Protein AF-A0A1J3DWJ7-F1 (afdb_monomer_lite)

Organism: Noccaea caerulescens (NCBI:txid107243)

Secondary structure (DSSP, 8-state):
------EEE---EEE--GGGEEEEES----HHHHHHHHHH-TT-SEEEEEEETTEEEEEEES--EEEEEE-TTEEEEE-

Structure (mmCIF, N/CA/C/O backbone):
data_AF-A0A1J3DWJ7-F1
#
_entry.id   AF-A0A1J3DWJ7-F1
#
loop_
_atom_site.group_PDB
_atom_site.id
_atom_site.type_symbol
_atom_site.label_atom_id
_atom_site.label_alt_id
_atom_site.label_comp_id
_atom_site.label_asym_id
_atom_site.label_entity_id
_atom_site.label_seq_id
_atom_site.pdbx_PDB_ins_code
_atom_site.Cartn_x
_atom_site.Cartn_y
_atom_site.Cartn_z
_atom_site.occupancy
_atom_site.B_iso_or_equiv
_atom_site.auth_seq_id
_atom_site.auth_comp_id
_atom_site.auth_asym_id
_atom_site.auth_atom_id
_atom_site.pdbx_PDB_model_num
ATOM 1 N N . ASN A 1 1 ? -8.204 3.598 24.341 1.00 45.28 1 ASN A N 1
ATOM 2 C CA . ASN A 1 1 ? -7.174 4.091 23.404 1.00 45.28 1 ASN A CA 1
ATOM 3 C C . ASN A 1 1 ? -6.723 2.941 22.519 1.00 45.28 1 ASN A C 1
ATOM 5 O O . ASN A 1 1 ? -6.123 2.015 23.046 1.00 45.28 1 ASN A O 1
ATOM 9 N N . ARG A 1 2 ? -7.071 2.937 21.225 1.00 62.19 2 ARG A N 1
ATOM 10 C CA . ARG A 1 2 ? -6.524 1.971 20.257 1.00 62.19 2 ARG A CA 1
ATOM 11 C C . ARG A 1 2 ? -5.358 2.653 19.549 1.00 62.19 2 ARG A C 1
ATOM 13 O O . ARG A 1 2 ? -5.578 3.606 18.813 1.00 62.19 2 ARG A O 1
ATOM 20 N N . THR A 1 3 ? -4.137 2.210 19.820 1.00 74.94 3 THR A N 1
ATOM 21 C CA . THR A 1 3 ? -2.953 2.678 19.094 1.00 74.94 3 THR A CA 1
ATOM 22 C C . THR A 1 3 ? -2.826 1.836 17.830 1.00 74.94 3 THR A C 1
ATOM 24 O O . THR A 1 3 ? -2.470 0.663 17.921 1.00 74.94 3 THR A O 1
ATOM 27 N N . PHE A 1 4 ? -3.161 2.407 16.675 1.00 79.50 4 PHE A N 1
ATOM 28 C CA . PHE A 1 4 ? -2.946 1.759 15.379 1.00 79.50 4 PHE A CA 1
ATOM 29 C C . PHE A 1 4 ? -1.452 1.741 15.042 1.00 79.50 4 PHE A C 1
ATOM 31 O O . PHE A 1 4 ? -0.718 2.659 15.420 1.00 79.50 4 PHE A O 1
ATOM 38 N N . LYS A 1 5 ? -0.993 0.691 14.359 1.00 88.12 5 LYS A N 1
ATOM 39 C CA . LYS A 1 5 ? 0.407 0.530 13.955 1.00 88.12 5 LYS A CA 1
ATOM 40 C C . LYS A 1 5 ? 0.452 -0.038 12.550 1.00 88.12 5 LYS A C 1
ATOM 42 O O . LYS A 1 5 ? -0.250 -0.993 12.268 1.00 88.12 5 LYS A O 1
ATOM 47 N N . ILE A 1 6 ? 1.334 0.496 11.716 1.00 89.81 6 ILE A N 1
ATOM 48 C CA . ILE A 1 6 ? 1.636 -0.133 10.433 1.00 89.81 6 ILE A CA 1
ATOM 49 C C . ILE A 1 6 ? 2.611 -1.282 10.626 1.00 89.81 6 ILE A C 1
ATOM 51 O O . ILE A 1 6 ? 3.592 -1.161 11.361 1.00 89.81 6 ILE A O 1
ATOM 55 N N . SER A 1 7 ? 2.342 -2.381 9.937 1.00 90.62 7 SER A N 1
ATOM 56 C CA . SER A 1 7 ? 3.261 -3.507 9.807 1.00 90.62 7 SER A CA 1
ATOM 57 C C . SER A 1 7 ? 3.557 -3.740 8.335 1.00 90.62 7 SER A C 1
ATOM 59 O O . SER A 1 7 ? 2.645 -3.706 7.509 1.00 90.62 7 SER A O 1
ATOM 61 N N . THR A 1 8 ? 4.825 -3.972 8.007 1.00 90.31 8 THR A N 1
ATOM 62 C CA . THR A 1 8 ? 5.210 -4.448 6.679 1.00 90.31 8 THR A CA 1
ATOM 63 C C . THR A 1 8 ? 4.795 -5.906 6.535 1.00 90.31 8 THR A C 1
ATOM 65 O O . THR A 1 8 ? 5.035 -6.725 7.426 1.00 90.31 8 THR A O 1
ATOM 68 N N . VAL A 1 9 ? 4.158 -6.238 5.418 1.00 87.00 9 VAL A N 1
ATOM 69 C CA . VAL A 1 9 ? 3.699 -7.597 5.128 1.00 87.00 9 VAL A CA 1
ATOM 70 C C . VAL A 1 9 ? 4.611 -8.207 4.067 1.00 87.00 9 VAL A C 1
ATOM 72 O O . VAL A 1 9 ? 4.880 -7.585 3.047 1.00 87.00 9 VAL A O 1
ATOM 75 N N . GLN A 1 10 ? 5.114 -9.420 4.324 1.00 83.06 10 GLN A N 1
ATOM 76 C CA . GLN A 1 10 ? 5.970 -10.150 3.373 1.00 83.06 10 GLN A CA 1
ATOM 77 C C . GLN A 1 10 ? 5.174 -10.816 2.237 1.00 83.06 10 GLN A C 1
ATOM 79 O O . GLN A 1 10 ? 5.758 -11.234 1.240 1.00 83.06 10 GLN A O 1
ATOM 84 N N . GLU A 1 11 ? 3.853 -10.938 2.388 1.00 78.62 11 GLU A N 1
ATOM 85 C CA . GLU A 1 11 ? 2.964 -11.425 1.336 1.00 78.62 11 GLU A CA 1
ATOM 86 C C . GLU A 1 11 ? 2.909 -10.420 0.180 1.00 78.62 11 GLU A C 1
ATOM 88 O O . GLU A 1 11 ? 2.601 -9.247 0.379 1.00 78.62 11 GLU A O 1
ATOM 93 N N . THR A 1 12 ? 3.187 -10.904 -1.030 1.00 81.75 12 THR A N 1
ATOM 94 C CA . THR A 1 12 ? 3.187 -10.094 -2.264 1.00 81.75 12 THR A CA 1
ATOM 95 C C . THR A 1 12 ? 1.990 -10.406 -3.155 1.00 81.75 12 THR A C 1
ATOM 97 O O . THR A 1 12 ? 1.787 -9.728 -4.156 1.00 81.75 12 THR A O 1
ATOM 100 N N . ASN A 1 13 ? 1.188 -11.420 -2.806 1.00 89.88 13 ASN A N 1
ATOM 101 C CA . ASN A 1 13 ? -0.028 -11.777 -3.526 1.00 89.88 13 ASN A CA 1
ATOM 102 C C . ASN A 1 13 ? -1.231 -11.069 -2.905 1.00 89.88 13 ASN A C 1
ATOM 104 O O . ASN A 1 13 ? -1.791 -11.515 -1.897 1.00 89.88 13 ASN A O 1
ATOM 108 N N . TYR A 1 14 ? -1.653 -9.979 -3.527 1.00 91.19 14 TYR A N 1
ATOM 109 C CA . TYR A 1 14 ? -2.834 -9.239 -3.123 1.00 91.19 14 TYR A CA 1
ATOM 110 C C . TYR A 1 14 ? -3.470 -8.548 -4.325 1.00 91.19 14 TYR A C 1
ATOM 112 O O . TYR A 1 14 ? -2.857 -8.316 -5.364 1.00 91.19 14 TYR A O 1
ATOM 120 N N . TYR A 1 15 ? -4.742 -8.214 -4.187 1.00 92.19 15 TYR A N 1
ATOM 121 C CA . TYR A 1 15 ? -5.486 -7.496 -5.206 1.00 92.19 15 TYR A CA 1
ATOM 122 C C . TYR A 1 15 ? -6.344 -6.415 -4.559 1.00 92.19 15 TYR A C 1
ATOM 124 O O . TYR A 1 15 ? -6.988 -6.634 -3.529 1.00 92.19 15 TYR A O 1
ATOM 132 N N . PHE A 1 16 ? -6.388 -5.250 -5.194 1.00 92.88 16 PHE A N 1
ATOM 133 C CA . PHE A 1 16 ? -7.306 -4.170 -4.865 1.00 92.88 16 PHE A CA 1
ATOM 134 C C . PHE A 1 16 ? -7.804 -3.535 -6.168 1.00 92.88 16 PHE A C 1
ATOM 136 O O . PHE A 1 16 ? -7.157 -3.615 -7.209 1.00 92.88 16 PHE A O 1
ATOM 143 N N . SER A 1 17 ? -8.991 -2.939 -6.116 1.00 93.38 17 SER A N 1
ATOM 144 C CA . SER A 1 17 ? -9.578 -2.226 -7.257 1.00 93.38 17 SER A CA 1
ATOM 145 C C . SER A 1 17 ? -9.269 -0.733 -7.175 1.00 93.38 17 SER A C 1
ATOM 147 O O . SER A 1 17 ? -9.025 -0.227 -6.082 1.00 93.38 17 SER A O 1
ATOM 149 N N . GLU A 1 18 ? -9.394 0.013 -8.273 1.00 92.00 18 GLU A N 1
ATOM 150 C CA . GLU A 1 18 ? -9.294 1.484 -8.234 1.00 92.00 18 GLU A CA 1
ATOM 151 C C . GLU A 1 18 ? -10.297 2.109 -7.252 1.00 92.00 18 GLU A C 1
ATOM 153 O O . GLU A 1 18 ? -9.979 3.056 -6.540 1.00 92.00 18 GLU A O 1
ATOM 158 N N . HIS A 1 19 ? -11.490 1.520 -7.113 1.00 94.81 19 HIS A N 1
ATOM 159 C CA . HIS A 1 19 ? -12.484 1.966 -6.134 1.00 94.81 19 HIS A CA 1
ATOM 160 C C . HIS A 1 19 ? -12.030 1.807 -4.679 1.00 94.81 19 HIS A C 1
ATOM 162 O O . HIS A 1 19 ? -12.635 2.418 -3.793 1.00 94.81 19 HIS A O 1
ATOM 168 N N . SER A 1 20 ? -11.023 0.971 -4.417 1.00 95.75 20 SER A N 1
ATOM 169 C CA . SER A 1 20 ? -10.413 0.776 -3.101 1.00 95.75 20 SER A CA 1
ATOM 170 C C . SER A 1 20 ? -9.401 1.867 -2.752 1.00 95.75 20 SER A C 1
ATOM 172 O O . SER A 1 20 ? -9.076 2.011 -1.574 1.00 95.75 20 SER A O 1
ATOM 174 N N . VAL A 1 21 ? -8.930 2.639 -3.734 1.00 96.69 21 VAL A N 1
ATOM 175 C CA . VAL A 1 21 ? -7.973 3.727 -3.527 1.00 96.69 21 VAL A CA 1
ATOM 176 C C . VAL A 1 21 ? -8.691 4.912 -2.876 1.00 96.69 21 VAL A C 1
ATOM 178 O O . VAL A 1 21 ? -9.746 5.357 -3.330 1.00 96.69 21 VAL A O 1
ATOM 181 N N . ILE A 1 22 ? -8.148 5.372 -1.753 1.00 96.75 22 ILE A N 1
ATOM 182 C CA . ILE A 1 22 ? -8.534 6.613 -1.078 1.00 96.75 22 ILE A CA 1
ATOM 183 C C . ILE A 1 22 ? -7.737 7.765 -1.687 1.00 96.75 22 ILE A C 1
ATOM 185 O O . ILE A 1 22 ? -8.333 8.757 -2.086 1.00 96.75 22 ILE A O 1
ATOM 189 N N . GLU A 1 23 ? -6.414 7.599 -1.772 1.00 95.25 23 GLU A N 1
ATOM 190 C CA . GLU A 1 23 ? -5.479 8.585 -2.315 1.00 95.25 23 GLU A CA 1
ATOM 191 C C . GLU A 1 23 ? -4.316 7.910 -3.050 1.00 95.25 23 GLU A C 1
ATOM 193 O O . GLU A 1 23 ? -3.928 6.784 -2.719 1.00 95.25 23 GLU A O 1
ATOM 198 N N . ASN A 1 24 ? -3.760 8.620 -4.035 1.00 93.56 24 ASN A N 1
ATOM 199 C CA . ASN A 1 24 ? -2.613 8.197 -4.839 1.00 93.56 24 ASN A CA 1
ATOM 200 C C . ASN A 1 24 ? -1.586 9.335 -4.930 1.00 93.56 24 ASN A C 1
ATOM 202 O O . ASN A 1 24 ? -1.839 10.348 -5.580 1.00 93.56 24 ASN A O 1
ATOM 206 N N . TYR A 1 25 ? -0.426 9.141 -4.307 1.00 92.00 25 TYR A N 1
ATOM 207 C CA . TYR A 1 25 ? 0.679 10.096 -4.308 1.00 92.00 25 TYR A CA 1
ATOM 208 C C . TYR A 1 25 ? 1.805 9.614 -5.219 1.00 92.00 25 TYR A C 1
ATOM 210 O O . TYR A 1 25 ? 2.207 8.455 -5.140 1.00 92.00 25 TYR A O 1
ATOM 218 N N . SER A 1 26 ? 2.363 10.514 -6.027 1.00 87.81 26 SER A N 1
ATOM 219 C CA . SER A 1 26 ? 3.473 10.230 -6.953 1.00 87.81 26 SER A CA 1
ATOM 220 C C . SER A 1 26 ? 4.806 10.872 -6.543 1.00 87.81 26 SER A C 1
ATOM 222 O O . SER A 1 26 ? 5.803 10.776 -7.251 1.00 87.81 26 SER A O 1
ATOM 224 N N . ASP A 1 27 ? 4.822 11.604 -5.432 1.00 82.50 27 ASP A N 1
ATOM 225 C CA . ASP A 1 27 ? 5.931 12.440 -4.967 1.00 82.50 27 ASP A CA 1
ATOM 226 C C . ASP A 1 27 ? 6.297 12.148 -3.501 1.00 82.50 27 ASP A C 1
ATOM 228 O O . ASP A 1 27 ? 6.732 13.019 -2.749 1.00 82.50 27 ASP A O 1
ATOM 232 N N . ILE A 1 28 ? 6.163 10.884 -3.081 1.00 81.69 28 ILE A N 1
ATOM 233 C CA . ILE A 1 28 ? 6.613 10.441 -1.757 1.00 81.69 28 ILE A CA 1
ATOM 234 C C . ILE A 1 28 ? 8.088 10.043 -1.793 1.00 81.69 28 ILE A C 1
ATOM 236 O O . ILE A 1 28 ? 8.473 9.007 -2.333 1.00 81.69 28 ILE A O 1
ATOM 240 N N . GLY A 1 29 ? 8.916 10.847 -1.125 1.00 70.50 29 GLY A N 1
ATOM 241 C CA . GLY A 1 29 ? 10.355 10.601 -1.003 1.00 70.50 29 GLY A CA 1
ATOM 242 C C . GLY A 1 29 ? 10.751 9.514 0.004 1.00 70.50 29 GLY A C 1
ATOM 243 O O . GLY A 1 29 ? 11.922 9.153 0.068 1.00 70.50 29 GLY A O 1
ATOM 244 N N . ASN A 1 30 ? 9.821 8.994 0.815 1.00 80.81 30 ASN A N 1
ATOM 245 C CA . ASN A 1 30 ? 10.134 7.999 1.843 1.00 80.81 30 ASN A CA 1
ATOM 246 C C . ASN A 1 30 ? 9.075 6.892 1.919 1.00 80.81 30 ASN A C 1
ATOM 248 O O . ASN A 1 30 ? 7.918 7.145 2.251 1.00 80.81 30 ASN A O 1
ATOM 252 N N . VAL A 1 31 ? 9.527 5.653 1.714 1.00 83.62 31 VAL A N 1
ATOM 253 C CA . VAL A 1 31 ? 8.775 4.395 1.863 1.00 83.62 31 VAL A CA 1
ATOM 254 C C . VAL A 1 31 ? 7.878 4.387 3.114 1.00 83.62 31 VAL A C 1
ATOM 256 O O . VAL A 1 31 ? 6.709 4.011 3.051 1.00 83.62 31 VAL A O 1
ATOM 259 N N . ARG A 1 32 ? 8.399 4.844 4.262 1.00 85.50 32 ARG A N 1
ATOM 260 C CA . ARG A 1 32 ? 7.686 4.831 5.550 1.00 85.50 32 ARG A CA 1
ATOM 261 C C . ARG A 1 32 ? 6.524 5.825 5.605 1.00 85.50 32 ARG A C 1
ATOM 263 O O . ARG A 1 32 ? 5.526 5.547 6.269 1.00 85.50 32 ARG A O 1
ATOM 270 N N . SER A 1 33 ? 6.629 6.955 4.907 1.00 90.81 33 SER A N 1
ATOM 271 C CA . SER A 1 33 ? 5.592 7.991 4.918 1.00 90.81 33 SER A CA 1
ATOM 272 C C . SER A 1 33 ? 4.266 7.473 4.363 1.00 90.81 33 SER A C 1
ATOM 274 O O . SER A 1 33 ? 3.217 7.864 4.865 1.00 90.81 33 SER A O 1
ATOM 276 N N . CYS A 1 34 ? 4.302 6.531 3.415 1.00 92.88 34 CYS A N 1
ATOM 277 C CA . CYS A 1 34 ? 3.100 5.917 2.849 1.00 92.88 34 CYS A CA 1
ATOM 278 C C . CYS A 1 34 ? 2.244 5.214 3.924 1.00 92.88 34 CYS A C 1
ATOM 280 O O . CYS A 1 34 ? 1.038 5.443 4.031 1.00 92.88 34 CYS A O 1
ATOM 282 N N . GLY A 1 35 ? 2.885 4.445 4.812 1.00 93.19 35 GLY A N 1
ATOM 283 C CA . GLY A 1 35 ? 2.197 3.825 5.943 1.00 93.19 35 GLY A CA 1
ATOM 284 C C . GLY A 1 35 ? 1.721 4.835 6.996 1.00 93.19 35 GLY A C 1
ATOM 285 O O . GLY A 1 35 ? 0.635 4.692 7.557 1.00 93.19 35 GLY A O 1
ATOM 286 N N . GLU A 1 36 ? 2.492 5.888 7.271 1.00 92.94 36 GLU A N 1
ATOM 287 C CA . GLU A 1 36 ? 2.095 6.923 8.241 1.00 92.94 36 GLU A CA 1
ATOM 288 C C . GLU A 1 36 ? 0.877 7.736 7.770 1.00 92.94 36 GLU A C 1
ATOM 290 O O . GLU A 1 36 ? 0.013 8.095 8.579 1.00 92.94 36 GLU A O 1
ATOM 295 N N . MET A 1 37 ? 0.744 7.949 6.458 1.00 93.00 37 MET A N 1
ATOM 296 C CA . MET A 1 37 ? -0.464 8.522 5.859 1.00 93.00 37 MET A CA 1
ATOM 297 C C . MET A 1 37 ? -1.680 7.616 6.084 1.00 93.00 37 MET A C 1
ATOM 299 O O . MET A 1 37 ? -2.723 8.094 6.529 1.00 93.00 37 MET A O 1
ATOM 303 N N . CYS A 1 38 ? -1.530 6.300 5.906 1.00 95.06 38 CYS A N 1
ATOM 304 C CA . CYS A 1 38 ? -2.591 5.343 6.230 1.00 95.06 38 CYS A CA 1
ATOM 305 C C . CYS A 1 38 ? -2.992 5.373 7.716 1.00 95.06 38 CYS A C 1
ATOM 307 O O . CYS A 1 38 ? -4.172 5.285 8.063 1.00 95.06 38 CYS A O 1
ATOM 309 N N . LEU A 1 39 ? -2.035 5.534 8.636 1.00 93.62 39 LEU A N 1
ATOM 310 C CA . LEU A 1 39 ? -2.356 5.668 10.063 1.00 93.62 39 LEU A CA 1
ATOM 311 C C . LEU A 1 39 ? -3.224 6.890 10.351 1.00 93.62 39 LEU A C 1
ATOM 313 O O . LEU A 1 39 ? -4.133 6.793 11.180 1.00 93.62 39 LEU A O 1
ATOM 317 N N . SER A 1 40 ? -2.965 7.988 9.646 1.00 92.50 40 SER A N 1
ATOM 318 C CA . SER A 1 40 ? -3.664 9.263 9.806 1.00 92.50 40 SER A CA 1
ATOM 319 C C . SER A 1 40 ? -5.075 9.258 9.204 1.00 92.50 40 SER A C 1
ATOM 321 O O . SER A 1 40 ? -5.926 10.024 9.653 1.00 92.50 40 SER A O 1
ATOM 323 N N . ASP A 1 41 ? -5.358 8.367 8.248 1.00 93.69 41 ASP A N 1
ATOM 324 C CA . ASP A 1 41 ? -6.687 8.207 7.649 1.00 93.69 41 ASP A CA 1
ATOM 325 C C . ASP A 1 41 ? -7.514 7.107 8.352 1.00 93.69 41 ASP A C 1
ATOM 327 O O . ASP A 1 41 ? -7.109 5.949 8.484 1.00 93.69 41 ASP A O 1
ATOM 331 N N . CYS A 1 42 ? -8.716 7.456 8.820 1.00 93.56 42 CYS A N 1
ATOM 332 C CA . CYS A 1 42 ? -9.611 6.535 9.533 1.00 93.56 42 CYS A CA 1
ATOM 333 C C . CYS A 1 42 ? -10.204 5.415 8.662 1.00 93.56 42 CYS A C 1
ATOM 335 O O . CYS 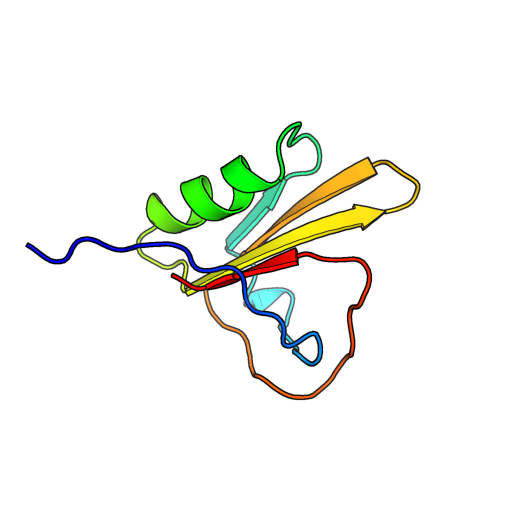A 1 42 ? -10.623 4.393 9.203 1.00 93.56 42 CYS A O 1
ATOM 337 N N . LYS A 1 43 ? -10.292 5.611 7.345 1.00 95.56 43 LYS A N 1
ATOM 338 C CA . LYS A 1 43 ? -10.823 4.641 6.379 1.00 95.56 43 LYS A CA 1
ATOM 339 C C . LYS A 1 43 ? -9.733 3.732 5.827 1.00 95.56 43 LYS A C 1
ATOM 341 O O . LYS A 1 43 ? -10.067 2.709 5.235 1.00 95.56 43 LYS A O 1
ATOM 346 N N . CYS A 1 44 ? -8.466 4.104 5.988 1.00 96.19 44 CYS A N 1
ATOM 347 C CA . CYS A 1 44 ? -7.369 3.298 5.493 1.00 96.19 44 CYS A CA 1
ATOM 348 C C . CYS A 1 44 ? -7.250 1.973 6.254 1.00 96.19 44 CYS A C 1
ATOM 350 O O . CYS A 1 44 ? -7.323 1.937 7.484 1.00 96.19 44 CYS A O 1
ATOM 352 N N . VAL A 1 45 ? -7.028 0.895 5.503 1.00 96.00 45 VAL A N 1
ATOM 353 C CA . VAL A 1 45 ? -6.707 -0.442 6.022 1.00 96.00 45 VAL A CA 1
ATOM 354 C C . VAL A 1 45 ? -5.300 -0.884 5.618 1.00 96.00 45 VAL A C 1
ATOM 356 O O . VAL A 1 45 ? -4.694 -1.703 6.304 1.00 96.00 45 VAL A O 1
ATOM 359 N N . ALA A 1 46 ? -4.767 -0.334 4.524 1.00 95.62 46 ALA A N 1
ATOM 360 C CA . ALA A 1 46 ? -3.423 -0.618 4.049 1.00 95.62 46 ALA A CA 1
ATOM 361 C C . ALA A 1 46 ? -2.897 0.487 3.133 1.00 95.62 46 ALA A C 1
ATOM 363 O O . ALA A 1 46 ? -3.668 1.258 2.564 1.00 95.62 46 ALA A O 1
ATOM 364 N N . SER A 1 47 ? -1.588 0.510 2.927 1.00 95.56 47 SER A N 1
ATOM 365 C CA . SER A 1 47 ? -0.955 1.330 1.903 1.00 95.56 47 SER A CA 1
ATOM 366 C C . SER A 1 47 ? 0.091 0.545 1.128 1.00 95.56 47 SER A C 1
ATOM 368 O O . SER A 1 47 ? 0.793 -0.288 1.702 1.00 95.56 47 SER A O 1
ATOM 370 N N . VAL A 1 48 ? 0.228 0.848 -0.156 1.00 94.31 48 VAL A N 1
ATOM 371 C CA . VAL A 1 48 ? 1.191 0.218 -1.063 1.00 94.31 48 VAL A CA 1
ATOM 372 C C . VAL A 1 48 ? 2.181 1.274 -1.510 1.00 94.31 48 VAL A C 1
ATOM 374 O O . VAL A 1 48 ? 1.768 2.287 -2.064 1.00 94.31 48 VAL A O 1
ATOM 377 N N . TYR A 1 49 ? 3.468 1.039 -1.277 1.00 93.81 49 TYR A N 1
ATOM 378 C CA . TYR A 1 49 ? 4.544 1.871 -1.806 1.00 93.81 49 TYR A CA 1
ATOM 379 C C . TYR A 1 49 ? 5.324 1.090 -2.856 1.00 93.81 49 TYR A C 1
ATOM 381 O O . TYR A 1 49 ? 5.786 -0.006 -2.556 1.00 93.81 49 TYR A O 1
ATOM 389 N N . GLY A 1 50 ? 5.542 1.649 -4.037 1.00 91.00 50 GLY A N 1
ATOM 390 C CA . GLY A 1 50 ? 6.373 1.018 -5.058 1.00 91.00 50 GLY A CA 1
ATOM 391 C C . GLY A 1 50 ? 7.075 2.037 -5.940 1.00 91.00 50 GLY A C 1
ATOM 392 O O . GLY A 1 50 ? 6.952 3.246 -5.741 1.00 91.00 50 GLY A O 1
ATOM 393 N N . LEU A 1 51 ? 7.841 1.525 -6.898 1.00 89.12 51 LEU A N 1
ATOM 394 C CA . LEU A 1 51 ? 8.530 2.321 -7.907 1.00 89.12 51 LEU A CA 1
ATOM 395 C C . LEU A 1 51 ? 8.010 1.920 -9.29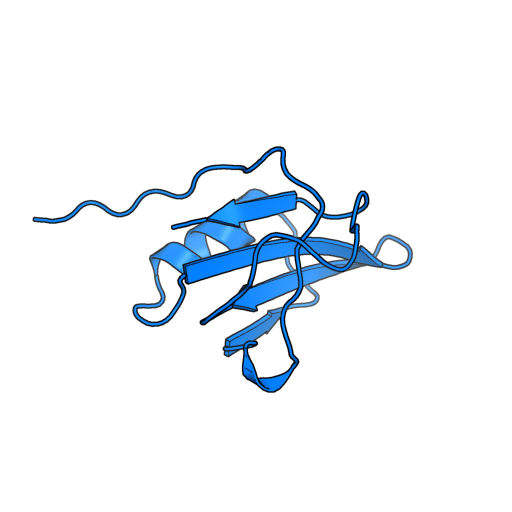1 1.00 89.12 51 LEU A C 1
ATOM 397 O O . LEU A 1 51 ? 8.002 0.735 -9.618 1.00 89.12 51 LEU A O 1
ATOM 401 N N . ASP A 1 52 ? 7.600 2.905 -10.084 1.00 86.56 52 ASP A N 1
ATOM 402 C CA . ASP A 1 52 ? 7.228 2.767 -11.494 1.00 86.56 52 ASP A CA 1
ATOM 403 C C . ASP A 1 52 ? 8.217 3.584 -12.336 1.00 86.56 52 ASP A C 1
ATOM 405 O O . ASP A 1 52 ? 8.280 4.804 -12.192 1.00 86.56 52 ASP A O 1
ATOM 409 N N . ASP A 1 53 ? 9.064 2.923 -13.131 1.00 88.31 53 ASP A N 1
ATOM 410 C CA . ASP A 1 53 ? 10.191 3.551 -13.848 1.00 88.31 53 ASP A CA 1
ATOM 411 C C . ASP A 1 53 ? 10.993 4.540 -12.967 1.00 88.31 53 ASP A C 1
ATOM 413 O O . ASP A 1 53 ? 11.189 5.707 -13.311 1.00 88.31 53 ASP A O 1
ATOM 417 N N . GLU A 1 54 ? 11.415 4.073 -11.782 1.00 85.88 54 GLU A N 1
ATOM 418 C CA . GLU A 1 54 ? 12.125 4.838 -10.731 1.00 85.88 54 GLU A CA 1
ATOM 419 C C . GLU A 1 54 ? 11.314 5.958 -10.054 1.00 85.88 54 GLU A C 1
ATOM 421 O O . GLU A 1 54 ? 11.789 6.576 -9.096 1.00 85.88 54 GLU A O 1
ATOM 426 N N . LYS A 1 55 ? 10.074 6.205 -10.484 1.00 88.81 55 LYS A N 1
ATOM 427 C CA . LYS A 1 55 ? 9.187 7.177 -9.845 1.00 88.81 55 LYS A CA 1
ATOM 428 C C . LYS A 1 55 ? 8.439 6.522 -8.688 1.00 88.81 55 LYS A C 1
ATOM 430 O O . LYS A 1 55 ? 7.800 5.488 -8.883 1.00 88.81 55 LYS A O 1
ATOM 435 N N . PRO A 1 56 ? 8.486 7.103 -7.481 1.00 90.88 56 PRO A N 1
ATOM 436 C CA . PRO A 1 56 ? 7.754 6.559 -6.353 1.00 90.88 56 PRO A CA 1
ATOM 437 C C . PRO A 1 56 ? 6.253 6.748 -6.531 1.00 90.88 56 PRO A C 1
ATOM 439 O O . PRO A 1 56 ? 5.792 7.820 -6.915 1.00 90.88 56 PRO A O 1
ATOM 442 N N . TYR A 1 57 ? 5.490 5.725 -6.171 1.00 91.56 57 TYR A N 1
ATOM 443 C CA . TYR A 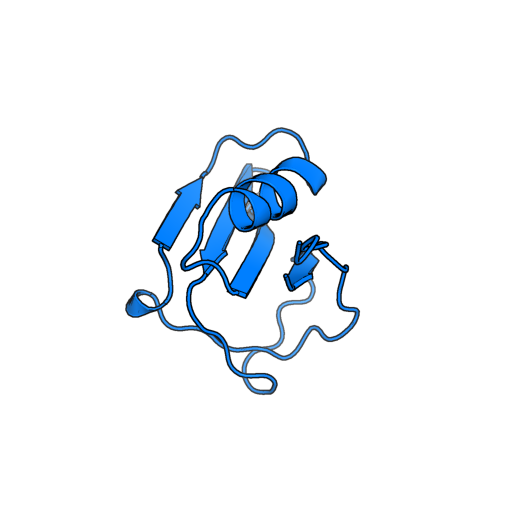1 57 ? 4.055 5.841 -5.967 1.00 91.56 57 TYR A CA 1
ATOM 444 C C . TYR A 1 57 ? 3.671 5.332 -4.581 1.00 91.56 57 TYR A C 1
ATOM 446 O O . TYR A 1 57 ? 4.322 4.461 -3.997 1.00 91.56 57 TYR A O 1
ATOM 454 N N . CYS A 1 58 ? 2.592 5.891 -4.048 1.00 95.00 58 CYS A N 1
ATOM 455 C CA . CYS A 1 58 ? 1.976 5.455 -2.812 1.00 95.00 58 CYS A CA 1
ATOM 456 C C . CYS A 1 58 ? 0.459 5.468 -2.947 1.00 95.00 58 CYS A C 1
ATOM 458 O O . CYS A 1 58 ? -0.146 6.518 -3.165 1.00 95.00 58 CYS A O 1
ATOM 460 N N . TRP A 1 59 ? -0.155 4.308 -2.749 1.00 95.56 59 TRP A N 1
ATOM 461 C CA . TRP A 1 59 ? -1.603 4.157 -2.732 1.00 95.56 59 TRP A CA 1
ATOM 462 C C . TRP A 1 59 ? -2.094 3.918 -1.317 1.00 95.56 59 TRP A C 1
ATOM 464 O O . TRP A 1 59 ? -1.636 3.001 -0.639 1.00 95.56 59 TRP A O 1
ATOM 474 N N . ILE A 1 60 ? -3.058 4.724 -0.884 1.00 96.81 60 ILE A N 1
ATOM 475 C CA . ILE A 1 60 ? -3.766 4.556 0.385 1.00 96.81 60 ILE A CA 1
ATOM 476 C C . ILE A 1 60 ? -5.060 3.802 0.091 1.00 96.81 60 ILE A C 1
ATOM 478 O O . ILE A 1 60 ? -5.847 4.235 -0.747 1.00 96.81 60 ILE A O 1
ATOM 482 N N . LEU A 1 61 ? -5.296 2.673 0.757 1.00 97.19 61 LEU A N 1
ATOM 483 C CA . LEU A 1 61 ? -6.372 1.740 0.420 1.00 97.19 61 LEU A CA 1
ATOM 484 C C . LEU A 1 61 ? -7.388 1.622 1.559 1.00 97.19 61 LEU A C 1
ATOM 486 O O . LEU A 1 61 ? -7.016 1.425 2.715 1.00 97.19 61 LEU A O 1
ATOM 490 N N . LYS A 1 62 ? -8.686 1.648 1.229 1.00 97.44 62 LYS A N 1
ATOM 491 C CA . LYS A 1 62 ? -9.780 1.311 2.168 1.00 97.44 62 LYS A CA 1
ATOM 492 C C . LYS A 1 62 ? -10.167 -0.169 2.160 1.00 97.44 62 LYS A C 1
ATOM 494 O O . LYS A 1 62 ? -10.931 -0.605 3.016 1.00 97.44 62 LYS A O 1
ATOM 499 N N . SER A 1 63 ? -9.685 -0.939 1.186 1.00 95.75 63 SER A N 1
ATOM 500 C CA . SER A 1 63 ? -9.869 -2.391 1.118 1.00 95.75 63 SER A CA 1
ATOM 501 C C . SER A 1 63 ? -8.831 -3.046 0.207 1.00 95.75 63 SER A C 1
ATOM 503 O O . SER A 1 63 ? -8.375 -2.441 -0.760 1.00 95.75 63 SER A O 1
ATOM 505 N N . LEU A 1 64 ? -8.485 -4.295 0.504 1.00 94.38 64 LEU A N 1
ATOM 506 C CA . LEU A 1 64 ? -7.732 -5.197 -0.368 1.00 94.38 64 LEU A CA 1
ATOM 507 C C . LEU A 1 64 ? -8.089 -6.640 -0.010 1.00 94.38 64 LEU A C 1
ATOM 509 O O . LEU A 1 64 ? -8.582 -6.898 1.090 1.00 94.38 64 LEU A O 1
ATOM 513 N N . ASN A 1 65 ? -7.800 -7.568 -0.914 1.00 92.50 65 ASN A N 1
ATOM 514 C CA . ASN A 1 65 ? -7.910 -8.999 -0.662 1.00 92.50 65 ASN A CA 1
ATOM 515 C C . ASN A 1 65 ? -6.530 -9.645 -0.795 1.00 92.50 65 ASN A C 1
ATOM 517 O O . ASN A 1 65 ? -5.795 -9.336 -1.732 1.00 92.50 65 ASN A O 1
ATOM 521 N N . PHE A 1 66 ? -6.190 -10.542 0.130 1.00 90.88 66 PHE A N 1
ATOM 522 C CA . PHE A 1 66 ? -5.019 -11.403 -0.021 1.00 90.88 66 PHE A CA 1
ATOM 523 C C . PHE A 1 66 ? -5.311 -12.520 -1.026 1.00 90.88 66 PHE A C 1
ATOM 525 O O . PHE A 1 66 ? -6.427 -13.042 -1.088 1.00 90.88 66 PHE A O 1
ATOM 532 N N . GLY A 1 67 ? -4.293 -12.887 -1.799 1.00 85.00 67 GLY A N 1
ATOM 533 C CA . GLY A 1 67 ? -4.449 -13.679 -3.013 1.00 85.00 67 GLY A CA 1
ATOM 534 C C . GLY A 1 67 ? -4.803 -12.805 -4.220 1.00 85.00 67 GLY A C 1
ATOM 535 O O . GLY A 1 67 ? -5.336 -11.705 -4.089 1.00 85.00 67 GLY A O 1
ATOM 536 N N . GLY A 1 68 ? -4.479 -13.288 -5.417 1.00 83.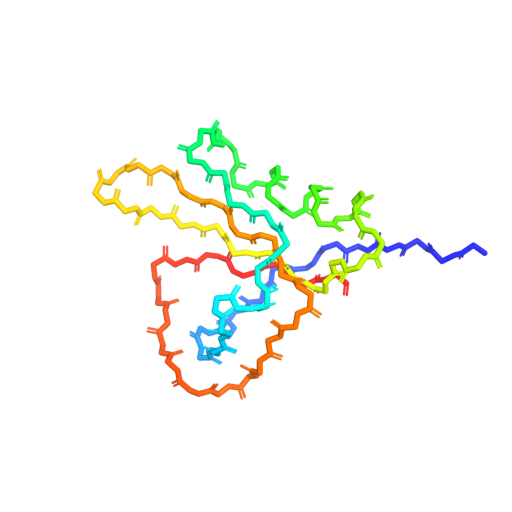88 68 GLY A N 1
ATOM 537 C CA . GLY A 1 68 ? -4.675 -12.542 -6.659 1.00 83.88 68 GLY A CA 1
ATOM 538 C C . GLY A 1 68 ? -3.354 -12.188 -7.32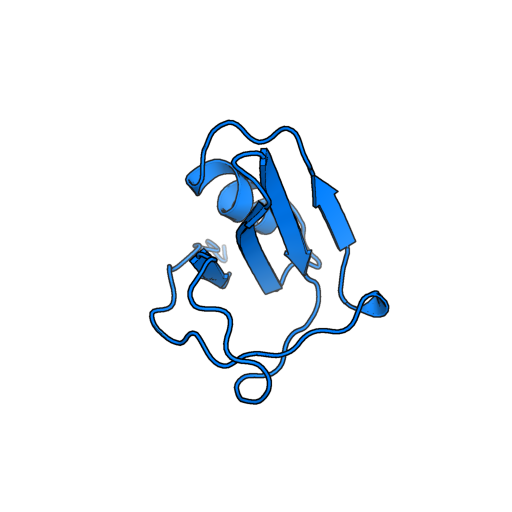8 1.00 83.88 68 GLY A C 1
ATOM 539 O O . GLY A 1 68 ? -2.527 -13.072 -7.548 1.00 83.88 68 GLY A O 1
ATOM 540 N N . PHE A 1 69 ? -3.189 -10.918 -7.700 1.00 82.50 69 PHE A N 1
ATOM 541 C CA . PHE A 1 69 ? -2.007 -10.453 -8.419 1.00 82.50 69 PHE A CA 1
ATOM 542 C C . PHE A 1 69 ? -0.779 -10.452 -7.507 1.00 82.50 69 PHE A C 1
ATOM 544 O O . PHE A 1 69 ? -0.861 -10.103 -6.332 1.00 82.50 69 PHE A O 1
ATOM 551 N N . ARG A 1 70 ? 0.366 -10.859 -8.053 1.00 83.12 70 ARG A N 1
ATOM 552 C CA . ARG A 1 70 ? 1.636 -10.789 -7.340 1.00 83.12 70 ARG A CA 1
ATOM 553 C C . ARG A 1 70 ? 2.340 -9.498 -7.711 1.00 83.12 70 ARG A C 1
ATOM 555 O O . ARG A 1 70 ? 2.762 -9.363 -8.855 1.00 83.12 70 ARG A O 1
ATOM 562 N N . ASP A 1 71 ? 2.530 -8.616 -6.739 1.00 82.62 71 ASP A N 1
ATOM 563 C CA . ASP A 1 71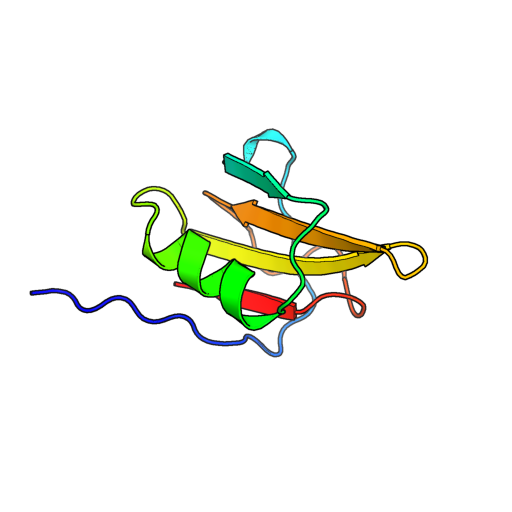 ? 3.308 -7.393 -6.913 1.00 82.62 71 ASP A CA 1
ATOM 564 C C . ASP A 1 71 ? 4.607 -7.457 -6.091 1.00 82.62 71 ASP A C 1
ATOM 566 O O . ASP A 1 71 ? 4.626 -7.111 -4.910 1.00 82.62 71 ASP A O 1
ATOM 570 N N . PRO A 1 72 ? 5.707 -7.962 -6.680 1.00 81.06 72 PRO A N 1
ATOM 571 C CA . PRO A 1 72 ? 6.991 -8.054 -5.996 1.00 81.06 72 PRO A CA 1
ATOM 572 C C . PRO A 1 72 ? 7.745 -6.715 -5.946 1.00 81.06 72 PRO A C 1
ATOM 574 O O . PRO A 1 72 ? 8.769 -6.638 -5.271 1.00 81.06 72 PRO A O 1
ATOM 577 N N . GLY A 1 73 ? 7.294 -5.699 -6.693 1.00 85.62 73 GLY A N 1
ATOM 578 C CA . GLY A 1 73 ? 7.960 -4.399 -6.800 1.00 85.62 73 GLY A CA 1
ATOM 579 C C . GLY A 1 73 ? 7.532 -3.402 -5.725 1.00 85.62 73 GLY A C 1
ATOM 580 O O . GLY A 1 73 ? 8.140 -2.338 -5.603 1.00 85.62 73 GLY A O 1
ATOM 581 N N . SER A 1 74 ? 6.511 -3.741 -4.939 1.00 89.75 74 SER A N 1
ATOM 582 C CA . SER A 1 74 ? 5.965 -2.871 -3.910 1.00 89.75 74 SER A CA 1
ATOM 583 C C . SER A 1 74 ? 6.120 -3.428 -2.497 1.00 89.75 74 SER A C 1
ATOM 585 O O . SER A 1 74 ? 6.297 -4.618 -2.245 1.00 89.75 74 SER A O 1
ATOM 587 N N . THR A 1 75 ? 6.073 -2.512 -1.539 1.00 92.44 75 THR A N 1
ATOM 588 C CA . THR A 1 75 ? 5.997 -2.771 -0.108 1.00 92.44 75 THR A CA 1
ATOM 589 C C . THR A 1 75 ? 4.570 -2.513 0.353 1.00 92.44 75 THR A C 1
ATOM 591 O O . THR A 1 75 ? 4.075 -1.386 0.274 1.00 92.44 75 THR A O 1
ATOM 594 N N . LEU A 1 76 ? 3.925 -3.554 0.875 1.00 93.81 76 LEU A N 1
ATOM 595 C CA . LEU A 1 76 ? 2.601 -3.471 1.480 1.00 93.81 76 LEU A CA 1
ATOM 596 C C . LEU A 1 76 ? 2.716 -3.186 2.984 1.00 93.81 76 LEU A C 1
ATOM 598 O O . LEU A 1 76 ? 3.369 -3.924 3.729 1.00 93.81 76 LEU A O 1
ATOM 602 N N . PHE A 1 77 ? 2.025 -2.144 3.438 1.00 94.06 77 PHE A N 1
ATOM 603 C CA . PHE A 1 77 ? 1.823 -1.820 4.847 1.00 94.06 77 PHE A CA 1
ATOM 604 C C . PHE A 1 77 ? 0.364 -2.054 5.217 1.00 94.06 77 PHE A C 1
ATOM 606 O O . PHE A 1 77 ? -0.522 -1.538 4.545 1.00 94.06 77 PHE A O 1
ATOM 613 N N . VAL A 1 78 ? 0.102 -2.769 6.307 1.00 93.44 78 VAL A N 1
ATOM 614 C CA . VAL A 1 78 ? -1.256 -2.971 6.843 1.00 93.44 78 VAL A CA 1
ATOM 615 C C . VAL A 1 78 ? -1.371 -2.284 8.200 1.00 93.44 78 VAL A C 1
ATOM 617 O O . VAL A 1 78 ? -0.416 -2.317 8.981 1.00 93.44 78 VAL A O 1
ATOM 620 N N . LYS A 1 79 ? -2.512 -1.631 8.441 1.00 90.94 79 LYS A N 1
ATOM 621 C CA . LYS A 1 79 ? -2.833 -0.879 9.664 1.00 90.94 79 LYS A CA 1
ATOM 622 C C . LYS A 1 79 ? -3.494 -1.733 10.748 1.00 90.94 79 LYS A C 1
ATOM 624 O O . LYS A 1 79 ? -4.252 -2.659 10.391 1.00 90.94 79 LYS A O 1
#

Radius of gyration: 11.68 Å; chains: 1; bounding box: 25×26×37 Å

Foldseek 3Di:
DDDDDKDWDPQQFKDDDPVFFPDKDQDDPDLVVLQVVLSVDPQFFKKKWFADPNTIMITGGSDMGGHDDGDPRIIMIGD

Sequence (79 aa):
NRTFKISTVQETNYYFSEHSVIENYSDIGNVRSCGEMCLSDCKCVASVYGLDDEKPYCWILKSLNFGGFRDPGSTLFVK

pLDDT: mean 89.17, std 8.09, range [45.28, 97.44]